Protein AF-A0A7G9YTV0-F1 (afdb_monomer)

pLDDT: mean 88.64, std 10.99, range [51.06, 97.06]

Foldseek 3Di:
DPDDDDAQEDPSPDPCVVVLVVQVVVVVPDDDDDDDDPPPRPVRSVVVD

Structure (mmCIF, N/CA/C/O backbone):
data_AF-A0A7G9YTV0-F1
#
_entry.id   AF-A0A7G9YTV0-F1
#
loop_
_atom_site.group_PDB
_atom_site.id
_atom_site.type_symbol
_atom_site.label_atom_id
_atom_site.label_alt_id
_atom_site.label_comp_id
_atom_site.label_asym_id
_atom_site.label_entity_id
_atom_site.label_seq_id
_atom_site.pdbx_PDB_ins_code
_atom_site.Cartn_x
_atom_site.Cartn_y
_atom_site.Cartn_z
_atom_site.occupancy
_atom_site.B_iso_or_equiv
_atom_site.auth_seq_id
_atom_site.auth_comp_id
_at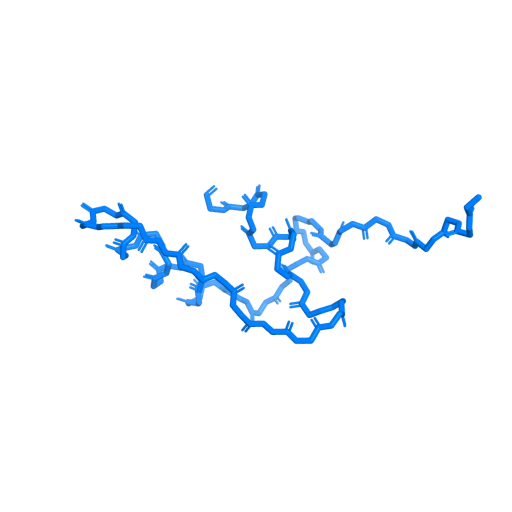om_site.auth_asym_id
_atom_site.auth_at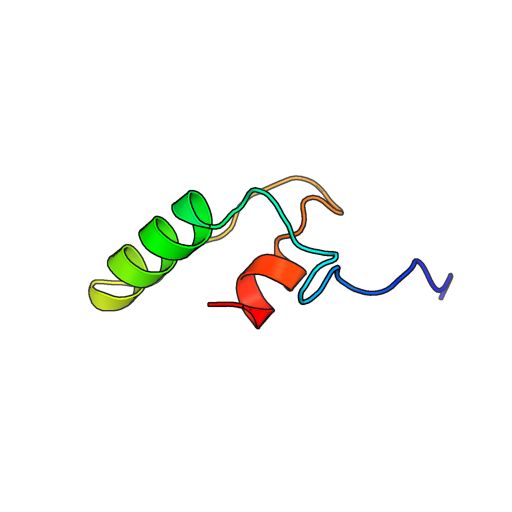om_id
_atom_site.pdbx_PDB_model_num
ATOM 1 N N . MET A 1 1 ? 11.855 -19.810 -15.666 1.00 52.09 1 MET A N 1
ATOM 2 C CA . MET A 1 1 ? 11.039 -18.595 -15.442 1.00 52.09 1 MET A CA 1
ATOM 3 C C . MET A 1 1 ? 11.827 -17.404 -15.957 1.00 52.09 1 MET A C 1
ATOM 5 O O . MET A 1 1 ? 13.002 -17.317 -15.634 1.00 52.09 1 MET A O 1
ATOM 9 N N . LEU A 1 2 ? 11.232 -16.528 -16.771 1.00 51.06 2 LEU A N 1
ATOM 10 C CA . LEU A 1 2 ? 11.880 -15.270 -17.157 1.00 51.06 2 LEU A CA 1
ATOM 11 C C . LEU A 1 2 ? 11.984 -14.390 -15.906 1.00 51.06 2 LEU A C 1
ATOM 13 O O . LEU A 1 2 ? 10.959 -13.998 -15.346 1.00 51.06 2 LEU A O 1
ATOM 17 N N . GLN A 1 3 ? 13.209 -14.145 -15.439 1.00 51.81 3 GLN A N 1
ATOM 18 C CA . GLN A 1 3 ? 13.474 -13.283 -14.294 1.00 51.81 3 GLN A CA 1
ATOM 19 C C . GLN A 1 3 ? 13.201 -11.835 -14.709 1.00 51.81 3 GLN A C 1
ATOM 21 O O . GLN A 1 3 ? 14.044 -11.145 -15.273 1.00 51.81 3 GLN A O 1
ATOM 26 N N . VAL A 1 4 ? 11.970 -11.397 -14.480 1.00 67.38 4 VAL A N 1
ATOM 27 C CA . VAL A 1 4 ? 11.615 -9.981 -14.500 1.00 67.38 4 VAL A CA 1
ATOM 28 C C . VAL A 1 4 ? 12.124 -9.377 -13.189 1.00 67.38 4 VAL A C 1
ATOM 30 O O . VAL A 1 4 ? 12.043 -10.045 -12.158 1.00 67.38 4 VAL A O 1
ATOM 33 N N . SER A 1 5 ? 12.674 -8.158 -13.240 1.00 72.56 5 SER A N 1
ATOM 34 C CA . SER A 1 5 ? 13.215 -7.426 -12.083 1.00 72.56 5 SER A CA 1
ATOM 35 C C . SER A 1 5 ? 12.321 -7.546 -10.842 1.00 72.56 5 SER A C 1
ATOM 37 O O . SER A 1 5 ? 11.092 -7.566 -10.958 1.00 72.56 5 SER A O 1
ATOM 39 N N . GLY A 1 6 ? 12.947 -7.637 -9.665 1.00 83.50 6 GLY A N 1
ATOM 40 C CA . GLY A 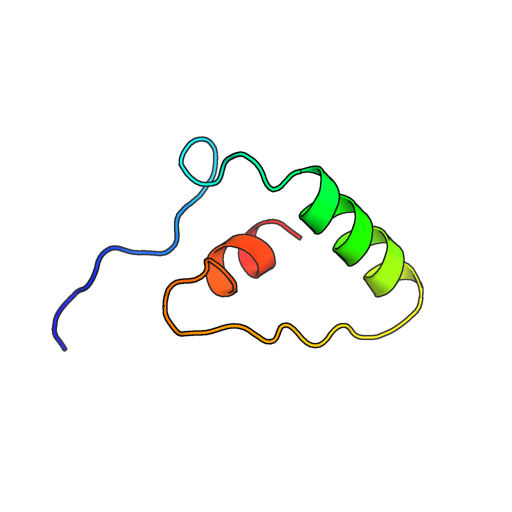1 6 ? 12.260 -7.785 -8.382 1.00 83.50 6 GLY A CA 1
ATOM 41 C C . GLY A 1 6 ? 11.337 -6.607 -8.032 1.00 83.50 6 GLY A C 1
ATOM 42 O O . GLY A 1 6 ? 11.272 -5.625 -8.776 1.00 83.50 6 GLY A O 1
ATOM 43 N N . PRO A 1 7 ? 10.595 -6.702 -6.915 1.00 89.94 7 PRO A N 1
ATOM 44 C CA . PRO A 1 7 ? 9.792 -5.585 -6.428 1.00 89.94 7 PRO A CA 1
ATOM 45 C C . PRO A 1 7 ? 10.677 -4.353 -6.198 1.00 89.94 7 PRO A C 1
ATOM 47 O O . PRO A 1 7 ? 11.806 -4.473 -5.730 1.00 89.94 7 PRO A O 1
ATOM 50 N N . ALA A 1 8 ? 10.150 -3.171 -6.518 1.00 90.00 8 ALA A N 1
ATOM 51 C CA . ALA A 1 8 ? 10.782 -1.910 -6.146 1.00 90.00 8 ALA A CA 1
ATOM 52 C C . ALA A 1 8 ? 10.812 -1.784 -4.616 1.00 90.00 8 ALA A C 1
ATOM 54 O O . ALA A 1 8 ? 9.841 -2.168 -3.961 1.00 90.00 8 ALA A O 1
ATOM 55 N N . MET A 1 9 ? 11.907 -1.282 -4.049 1.00 89.00 9 MET A N 1
ATOM 56 C CA . MET A 1 9 ? 12.096 -1.171 -2.601 1.00 89.00 9 MET A CA 1
ATOM 57 C C . MET A 1 9 ? 12.869 0.098 -2.250 1.00 89.00 9 MET A C 1
ATOM 59 O O . MET A 1 9 ? 13.641 0.611 -3.062 1.00 89.00 9 MET A O 1
ATOM 63 N N . GLY A 1 10 ? 12.700 0.573 -1.014 1.00 87.00 10 GLY A N 1
ATOM 64 C CA . GLY A 1 10 ? 13.400 1.753 -0.511 1.00 87.00 10 GLY A CA 1
ATOM 65 C C . GLY A 1 10 ? 13.215 2.948 -1.445 1.00 87.00 10 GLY A C 1
ATOM 66 O O . GLY A 1 10 ? 12.099 3.264 -1.839 1.00 87.00 10 GLY A O 1
ATOM 67 N N . LYS A 1 11 ? 14.324 3.568 -1.858 1.00 87.12 11 LYS A N 1
ATOM 68 C CA . LYS A 1 11 ? 14.320 4.735 -2.756 1.00 87.12 11 LYS A CA 1
ATOM 69 C C . LYS A 1 11 ? 13.718 4.479 -4.145 1.00 87.12 11 LYS A C 1
ATOM 71 O O . LYS A 1 11 ? 13.312 5.428 -4.803 1.00 87.12 11 LYS A O 1
ATOM 76 N N . ASP A 1 12 ? 13.678 3.223 -4.594 1.00 86.19 12 ASP A N 1
ATOM 77 C CA . ASP A 1 12 ? 13.119 2.868 -5.902 1.00 86.19 12 ASP A CA 1
ATOM 78 C C . ASP A 1 12 ? 11.585 2.714 -5.836 1.00 86.19 12 ASP A C 1
ATOM 80 O O . ASP A 1 12 ? 10.926 2.616 -6.870 1.00 86.19 12 ASP A O 1
ATOM 84 N N . PHE A 1 13 ? 11.008 2.712 -4.627 1.00 89.44 13 PHE A N 1
ATOM 85 C CA . PHE A 1 13 ? 9.570 2.714 -4.360 1.00 89.44 13 PHE A CA 1
ATOM 86 C C . PHE A 1 13 ? 9.139 4.089 -3.816 1.00 89.44 13 PHE A C 1
ATOM 88 O O . PHE A 1 13 ? 8.932 4.263 -2.620 1.00 89.44 13 PHE A O 1
ATOM 95 N N . PHE A 1 14 ? 9.064 5.077 -4.709 1.00 90.12 14 PHE A N 1
ATOM 96 C CA . PHE A 1 14 ? 8.794 6.485 -4.390 1.00 90.12 14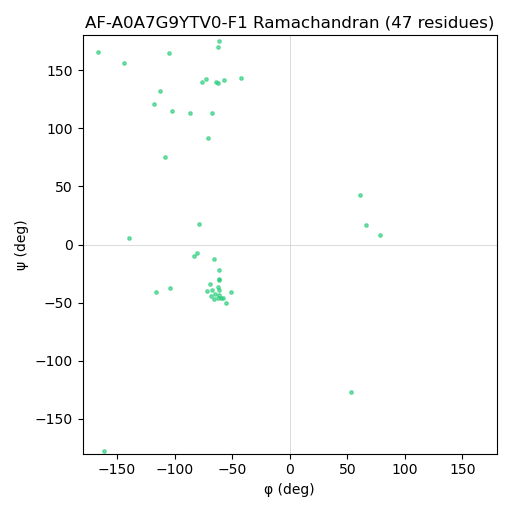 PHE A CA 1
ATOM 97 C C . PHE A 1 14 ? 7.357 6.909 -4.746 1.00 90.12 14 PHE A C 1
ATOM 99 O O . PHE A 1 14 ? 6.692 6.232 -5.534 1.00 90.12 14 PHE A O 1
ATOM 106 N N . ASP A 1 15 ? 6.916 8.056 -4.210 1.00 91.38 15 ASP A N 1
ATOM 107 C CA . ASP A 1 15 ? 5.620 8.703 -4.504 1.00 91.38 15 ASP A CA 1
ATOM 108 C C . ASP A 1 15 ? 4.407 7.827 -4.137 1.00 91.38 15 ASP A C 1
ATOM 110 O O . ASP A 1 15 ? 3.444 7.665 -4.890 1.00 91.38 15 ASP A O 1
ATOM 114 N N . ARG A 1 16 ? 4.495 7.178 -2.971 1.00 91.88 16 ARG A N 1
ATOM 115 C CA . ARG A 1 16 ? 3.479 6.251 -2.435 1.00 91.88 16 ARG A CA 1
ATOM 116 C C . ARG A 1 16 ? 3.250 6.413 -0.935 1.00 91.88 16 ARG A C 1
ATOM 118 O O . ARG A 1 16 ? 2.481 5.658 -0.353 1.00 91.88 16 ARG A O 1
ATOM 125 N N . GLU A 1 17 ? 3.871 7.404 -0.309 1.00 92.50 17 GLU A N 1
ATOM 126 C CA . GLU A 1 17 ? 3.879 7.637 1.135 1.00 92.50 17 GLU A CA 1
ATOM 127 C C . GLU A 1 17 ? 2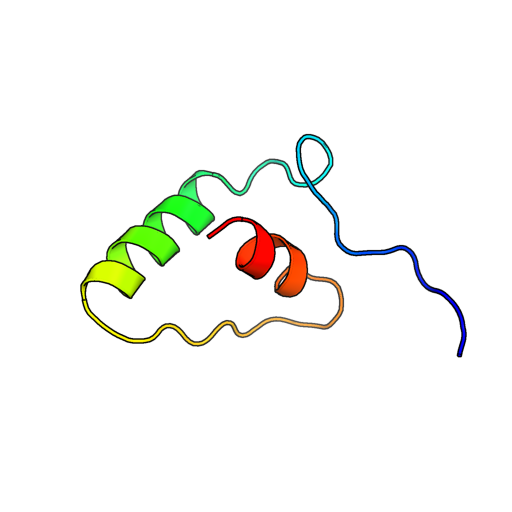.459 7.794 1.687 1.00 92.50 17 GLU A C 1
ATOM 129 O O . GLU A 1 17 ? 2.100 7.144 2.665 1.00 92.50 17 GLU A O 1
ATOM 134 N N . LYS A 1 18 ? 1.622 8.588 1.009 1.00 94.19 18 LYS A N 1
ATOM 135 C CA . LYS A 1 18 ? 0.220 8.787 1.398 1.00 94.19 18 LYS A CA 1
ATOM 136 C C . LYS A 1 18 ? -0.603 7.500 1.286 1.00 94.19 18 LYS A C 1
ATOM 138 O O . LYS A 1 18 ? -1.403 7.194 2.160 1.00 94.19 18 LYS A O 1
ATOM 143 N N . GLU A 1 19 ? -0.399 6.744 0.212 1.00 93.62 19 GLU A N 1
ATOM 144 C CA . GLU A 1 19 ? -1.126 5.496 -0.039 1.00 93.62 19 GLU A CA 1
ATOM 145 C C . GLU A 1 19 ? -0.734 4.424 0.993 1.00 93.62 19 GLU A C 1
ATOM 147 O O . GLU A 1 19 ? -1.589 3.718 1.519 1.00 93.62 19 GLU A O 1
ATOM 152 N N . VAL A 1 20 ? 0.554 4.355 1.352 1.00 94.19 20 VAL A N 1
ATOM 153 C CA . VAL A 1 20 ? 1.064 3.510 2.442 1.00 94.19 20 VAL A CA 1
ATOM 154 C C . VAL A 1 20 ? 0.455 3.921 3.782 1.00 94.19 20 VAL A C 1
ATOM 156 O O . VAL A 1 20 ? -0.010 3.054 4.519 1.00 94.19 20 VAL A O 1
ATOM 159 N N . GLU A 1 21 ? 0.403 5.218 4.094 1.00 95.56 21 GLU A N 1
ATOM 160 C CA . GLU A 1 21 ? -0.193 5.713 5.339 1.00 95.56 21 GLU A CA 1
ATOM 161 C C . GLU A 1 21 ? -1.676 5.325 5.456 1.00 95.56 21 GLU A C 1
ATOM 163 O O . GLU A 1 21 ? -2.101 4.799 6.486 1.00 95.56 21 GLU A O 1
ATOM 168 N N . GLU A 1 22 ? -2.457 5.509 4.390 1.00 95.69 22 GLU A N 1
ATOM 169 C CA . GLU A 1 22 ? -3.873 5.125 4.345 1.00 95.69 22 GLU A CA 1
ATOM 170 C C . GLU A 1 22 ? -4.069 3.611 4.540 1.00 95.69 22 GLU A C 1
ATOM 172 O O . GLU A 1 22 ? -4.983 3.184 5.258 1.00 95.69 22 GLU A O 1
ATOM 177 N N . ILE A 1 23 ? -3.192 2.789 3.951 1.00 95.69 23 ILE A N 1
ATOM 178 C CA . ILE A 1 23 ? -3.217 1.332 4.130 1.00 95.69 23 ILE A CA 1
ATOM 179 C C . ILE A 1 23 ? -2.895 0.963 5.581 1.00 95.69 23 ILE A C 1
ATOM 181 O O . ILE A 1 23 ? -3.639 0.185 6.174 1.00 95.69 23 ILE A O 1
ATOM 185 N N . VAL A 1 24 ? -1.848 1.538 6.180 1.00 96.06 24 VAL A N 1
ATOM 186 C CA . VAL A 1 24 ? -1.459 1.270 7.577 1.00 96.06 24 VAL A CA 1
ATOM 187 C C . VAL A 1 24 ? -2.574 1.675 8.546 1.00 96.06 24 VAL A C 1
ATOM 189 O O . VAL A 1 24 ? -2.927 0.912 9.446 1.00 96.06 24 VAL A O 1
ATOM 192 N N . GLN A 1 25 ? -3.196 2.838 8.338 1.00 96.88 25 GLN A N 1
ATOM 193 C CA . GLN A 1 25 ? -4.336 3.280 9.146 1.00 96.88 25 GLN A CA 1
ATOM 194 C C . GLN A 1 25 ? -5.544 2.340 9.017 1.00 96.88 25 GLN A C 1
ATOM 196 O O . GLN A 1 25 ? -6.263 2.117 9.995 1.00 96.88 25 GLN A O 1
ATOM 201 N N . SER A 1 26 ? -5.774 1.787 7.824 1.00 96.50 26 SER A N 1
ATOM 202 C CA . SER A 1 26 ? -6.858 0.832 7.569 1.00 96.50 26 SER A CA 1
ATOM 203 C C . SER A 1 26 ? -6.573 -0.533 8.202 1.00 96.50 26 SER A C 1
ATOM 205 O O . SER A 1 26 ? -7.465 -1.104 8.827 1.00 96.50 26 SER A O 1
ATOM 207 N N . LEU A 1 27 ? -5.321 -1.002 8.133 1.00 95.88 27 LEU A N 1
ATOM 208 C CA . LEU A 1 27 ? -4.857 -2.241 8.768 1.00 95.88 27 LEU A CA 1
ATOM 209 C C . LEU A 1 27 ? -4.992 -2.221 10.295 1.00 95.88 27 LEU A C 1
ATOM 211 O O . LEU A 1 27 ? -5.224 -3.258 10.909 1.00 95.88 27 LEU A O 1
ATOM 215 N N . GLY A 1 28 ? -4.906 -1.042 10.917 1.00 95.44 28 GLY A N 1
ATOM 216 C CA . GLY A 1 28 ? -5.180 -0.880 12.346 1.00 95.44 28 GLY A CA 1
ATOM 217 C C . GLY A 1 28 ? -6.640 -1.143 12.746 1.00 95.44 28 GLY A C 1
ATOM 218 O O . GLY A 1 28 ? -6.930 -1.232 13.938 1.00 95.44 28 GLY A O 1
ATOM 219 N N . LYS A 1 29 ? -7.563 -1.243 11.779 1.0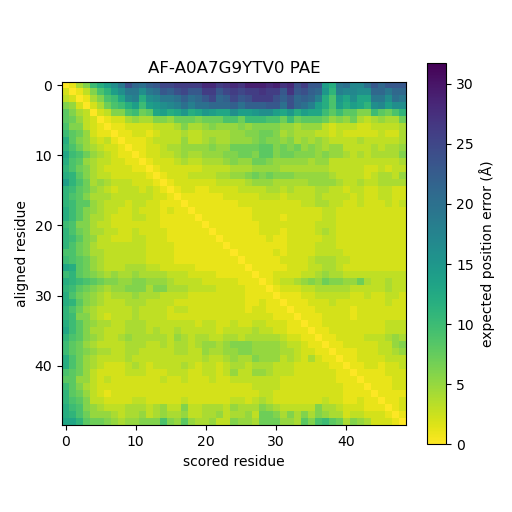0 97.06 29 LYS A N 1
ATOM 220 C CA . LYS A 1 29 ? -9.006 -1.426 12.008 1.00 97.06 29 LYS A CA 1
ATOM 221 C C . LYS A 1 29 ? -9.526 -2.761 11.474 1.00 97.06 29 LYS A C 1
ATOM 223 O O . LYS A 1 29 ? -10.361 -3.370 12.136 1.00 97.06 29 LYS A O 1
ATOM 228 N N . ASP A 1 30 ? -9.072 -3.190 10.296 1.00 97.00 30 ASP A N 1
ATOM 229 C CA . ASP A 1 30 ? -9.501 -4.431 9.635 1.00 97.00 30 ASP A CA 1
ATOM 230 C C . ASP A 1 30 ? -8.483 -4.876 8.561 1.00 97.00 30 ASP A C 1
ATOM 232 O O . ASP A 1 30 ? -7.448 -4.250 8.344 1.00 97.00 30 ASP A O 1
ATOM 236 N N . ASN A 1 31 ? -8.781 -5.961 7.856 1.00 96.44 31 ASN A N 1
ATOM 237 C CA . ASN A 1 31 ? -8.002 -6.495 6.750 1.00 96.44 31 ASN A CA 1
ATOM 238 C C . ASN A 1 31 ? -8.135 -5.625 5.490 1.00 96.44 31 ASN A C 1
ATOM 240 O O . ASN A 1 31 ? -9.222 -5.168 5.137 1.00 96.44 31 ASN A O 1
ATOM 244 N N . VAL A 1 32 ? -7.034 -5.470 4.748 1.00 95.88 32 VAL A N 1
ATOM 245 C CA . VAL A 1 32 ? -6.990 -4.698 3.495 1.00 95.88 32 VAL A CA 1
ATOM 246 C C . VAL A 1 32 ? -6.753 -5.619 2.295 1.00 95.88 32 VAL A C 1
ATOM 248 O O . VAL A 1 32 ? -5.834 -6.438 2.295 1.00 95.88 32 VAL A O 1
ATOM 251 N N . LEU A 1 33 ? -7.554 -5.454 1.236 1.00 95.56 33 LEU A N 1
ATOM 252 C CA . LEU A 1 33 ? -7.388 -6.145 -0.047 1.00 95.56 33 LEU A CA 1
ATOM 253 C C . LEU A 1 33 ? -6.758 -5.209 -1.091 1.00 95.56 33 LEU A C 1
ATOM 255 O O . LEU A 1 33 ? -7.381 -4.243 -1.524 1.00 95.56 33 LEU A O 1
ATOM 259 N N . LEU A 1 34 ? -5.545 -5.528 -1.551 1.00 94.06 34 LEU A N 1
ATOM 260 C CA . LEU A 1 34 ? -4.850 -4.757 -2.590 1.00 94.06 34 LEU A CA 1
ATOM 261 C C . LEU A 1 34 ? -5.239 -5.229 -4.003 1.00 94.06 34 LEU A C 1
ATOM 263 O O . LEU A 1 34 ? -4.860 -6.323 -4.429 1.00 94.06 34 LEU A O 1
ATOM 267 N N . VAL A 1 35 ? -5.925 -4.378 -4.776 1.00 94.56 35 VAL A N 1
ATOM 268 C CA . VAL A 1 35 ? -6.365 -4.672 -6.155 1.00 94.56 35 VAL A CA 1
ATOM 269 C C . VAL A 1 35 ? -5.719 -3.704 -7.148 1.00 94.56 35 VAL A C 1
ATOM 271 O O . VAL A 1 35 ? -5.893 -2.498 -7.051 1.00 94.56 35 VAL A O 1
ATOM 274 N N . ALA A 1 36 ? -4.970 -4.231 -8.122 1.00 91.75 36 ALA A N 1
ATOM 275 C CA . ALA A 1 36 ? -4.351 -3.452 -9.203 1.00 91.75 36 ALA A CA 1
ATOM 276 C C . ALA A 1 36 ? -3.836 -4.380 -10.327 1.00 91.75 36 ALA A C 1
ATOM 278 O O . ALA A 1 36 ? -3.631 -5.574 -10.073 1.00 91.75 36 ALA A O 1
ATOM 279 N N . PRO A 1 37 ? -3.503 -3.871 -11.529 1.00 92.31 37 PRO A N 1
ATOM 280 C CA . PRO A 1 37 ? -2.877 -4.656 -12.600 1.00 92.31 37 PRO A CA 1
ATOM 281 C C . PRO A 1 37 ? -1.492 -5.232 -12.239 1.00 92.31 37 PRO A C 1
ATOM 283 O O . PRO A 1 37 ? -0.885 -4.917 -11.208 1.00 92.31 37 PRO A O 1
ATOM 286 N N . ARG A 1 38 ? -0.951 -6.118 -13.085 1.00 89.12 38 ARG A N 1
ATOM 287 C CA . ARG A 1 38 ? 0.391 -6.698 -12.883 1.00 89.12 38 ARG A CA 1
ATOM 288 C C . ARG A 1 38 ? 1.463 -5.593 -12.926 1.00 89.12 38 ARG A C 1
ATOM 290 O O . ARG A 1 38 ? 1.410 -4.725 -13.784 1.00 89.12 38 ARG A O 1
ATOM 297 N N . ARG A 1 39 ? 2.459 -5.671 -12.030 1.00 86.25 39 ARG A N 1
ATOM 298 C CA . ARG A 1 39 ? 3.583 -4.713 -11.868 1.00 86.25 39 ARG A CA 1
ATOM 299 C C . ARG A 1 39 ? 3.228 -3.299 -11.382 1.00 86.25 39 ARG A C 1
ATOM 301 O O . ARG A 1 39 ? 4.080 -2.429 -11.421 1.00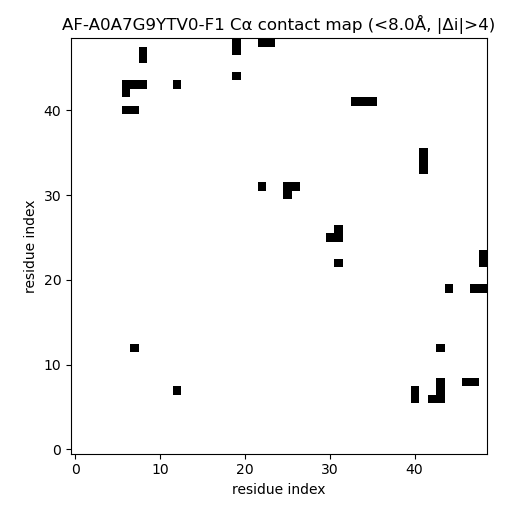 86.25 39 ARG A O 1
ATOM 308 N N . TYR A 1 40 ? 2.039 -3.096 -10.822 1.00 90.38 40 TYR A N 1
ATOM 309 C CA . TYR A 1 40 ? 1.661 -1.837 -10.154 1.00 90.38 40 TYR A CA 1
ATOM 310 C C . TYR A 1 40 ? 2.218 -1.673 -8.725 1.00 90.38 40 TYR A C 1
ATOM 312 O O . TYR A 1 40 ? 1.692 -0.902 -7.940 1.00 90.38 40 TYR A O 1
ATOM 320 N N . GLY A 1 41 ? 3.239 -2.440 -8.337 1.00 89.81 41 GLY A N 1
ATOM 321 C CA . GLY A 1 41 ? 3.871 -2.262 -7.024 1.00 89.81 41 GLY A CA 1
ATOM 322 C C . GLY A 1 41 ? 3.122 -2.850 -5.824 1.00 89.81 41 GLY A C 1
ATOM 323 O O . GLY A 1 41 ? 3.586 -2.672 -4.712 1.00 89.81 41 GLY A O 1
ATOM 324 N N . LYS A 1 42 ? 2.040 -3.626 -5.997 1.00 93.50 42 LYS A N 1
ATOM 325 C CA . LYS A 1 42 ? 1.342 -4.285 -4.863 1.00 93.50 42 LYS A CA 1
ATOM 326 C C . LYS A 1 42 ? 2.273 -5.086 -3.940 1.00 93.50 42 LYS A C 1
ATOM 328 O O . LYS A 1 42 ? 2.134 -5.033 -2.728 1.00 93.50 42 LYS A O 1
ATOM 333 N N . THR A 1 43 ? 3.232 -5.819 -4.510 1.00 92.19 43 THR A N 1
ATOM 334 C CA . THR A 1 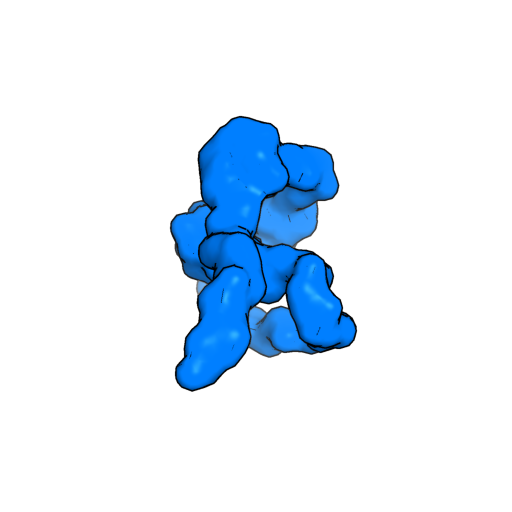43 ? 4.235 -6.567 -3.730 1.00 92.19 43 THR A CA 1
ATOM 335 C C . THR A 1 43 ? 5.218 -5.638 -3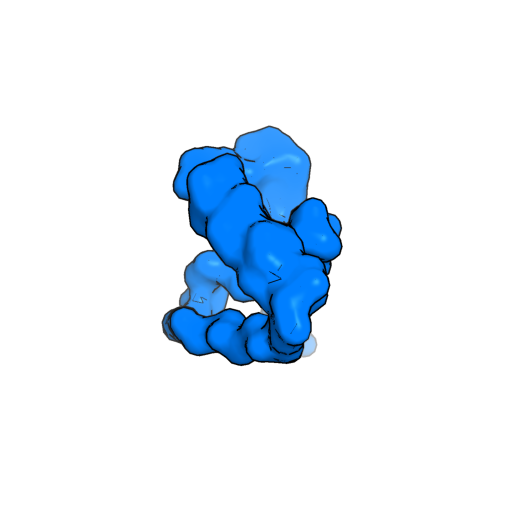.013 1.00 92.19 43 THR A C 1
ATOM 337 O O . THR A 1 43 ? 5.636 -5.950 -1.907 1.00 92.19 43 THR A O 1
ATOM 340 N N . SER A 1 44 ? 5.561 -4.497 -3.617 1.00 93.00 44 SER A N 1
ATOM 341 C CA . SER A 1 44 ? 6.408 -3.464 -3.004 1.00 93.00 44 SER A CA 1
ATOM 342 C C . SER A 1 44 ? 5.707 -2.772 -1.837 1.00 93.00 44 SER A C 1
ATOM 344 O O . SER A 1 44 ? 6.297 -2.643 -0.769 1.00 93.00 44 SER A O 1
ATOM 346 N N . VAL A 1 45 ? 4.430 -2.413 -2.018 1.00 93.31 45 VAL A N 1
ATOM 347 C CA . VAL A 1 45 ? 3.554 -1.879 -0.964 1.00 93.31 45 VAL A CA 1
ATOM 348 C C . VAL A 1 45 ? 3.509 -2.855 0.206 1.00 93.31 45 VAL A C 1
ATOM 350 O O . VAL A 1 45 ? 3.795 -2.466 1.327 1.00 93.31 45 VAL A O 1
ATOM 353 N N . MET A 1 46 ? 3.241 -4.137 -0.061 1.00 90.88 46 MET A N 1
ATOM 354 C CA . MET A 1 46 ? 3.153 -5.167 0.978 1.00 90.88 46 MET A CA 1
ATOM 355 C C . MET A 1 46 ? 4.460 -5.369 1.762 1.00 90.88 46 MET A C 1
ATOM 357 O O . MET A 1 46 ? 4.409 -5.743 2.921 1.00 90.88 46 MET A O 1
ATOM 361 N N . GLY A 1 47 ? 5.625 -5.157 1.143 1.00 87.62 47 GLY A N 1
ATOM 362 C CA . GLY A 1 47 ? 6.914 -5.221 1.842 1.00 87.62 47 GLY A CA 1
ATOM 363 C C . GLY A 1 47 ? 7.265 -3.951 2.625 1.00 87.62 47 GLY A C 1
ATOM 364 O O . GLY A 1 47 ? 8.290 -3.932 3.300 1.00 87.62 47 GLY A O 1
ATOM 365 N N . THR A 1 48 ? 6.462 -2.895 2.476 1.00 86.56 48 THR A N 1
ATOM 366 C CA . THR A 1 48 ? 6.657 -1.581 3.104 1.00 86.56 48 THR A CA 1
ATOM 367 C C . THR A 1 48 ? 5.703 -1.363 4.280 1.00 86.56 48 THR A C 1
ATOM 369 O O . THR A 1 48 ? 6.106 -0.731 5.254 1.00 86.56 48 THR A O 1
ATOM 372 N N . VAL A 1 49 ? 4.456 -1.843 4.163 1.00 83.56 49 VAL A N 1
ATOM 373 C CA . VAL A 1 49 ? 3.423 -1.783 5.217 1.00 83.56 49 VAL A CA 1
ATOM 374 C C . VAL A 1 49 ? 3.668 -2.778 6.345 1.00 83.56 49 VAL A C 1
ATOM 376 O O . VAL A 1 49 ? 4.287 -3.835 6.089 1.00 83.56 49 VAL A O 1
#

Secondary structure (DSSP, 8-state):
---------GGGS-S-HHHHHHHHHHHTTS-------TTSSHHHHHTT-

Sequence (49 aa):
MLQVSGPAMGKDFFDREKEVEEIVQSLGKDNVLLVAPRRYGKTSVMGTV

InterPro domains:
  IPR027417 P-loop containing nucleoside triphosphate hydrolase [G3DSA:3.40.50.300] (5-49)
  IPR027417 P-loop containing nucleoside triphosphate hydrolase [SSF52540] (7-46)

Mean predicted aligned error: 4.67 Å

Solvent-accessible surface area (backbone atoms only — not comparable to full-atom values): 3376 Å² total; per-residue (Å²): 130,88,84,66,81,75,72,48,54,71,86,70,53,64,98,45,67,68,61,49,51,54,49,51,62,44,52,76,76,45,90,82,84,91,83,75,67,91,88,72,46,66,70,26,50,61,74,70,99

Radius of gyration: 11.91 Å; Cα contacts (8 Å, |Δi|>4): 22; chains: 1; bounding box: 24×27×30 Å

Organism: NCBI:txid2759912